Protein AF-A0DL72-F1 (afdb_monomer_lite)

pLDDT: mean 88.46, std 8.97, range [47.72, 96.12]

Sequence (143 aa):
MKQYIEVGYALSNRVKCQNCLQNIVKDDIRIGHVLTRPPGFGFDKKIWYHLLCLTSIKGDRNQDLDIVNIHSLKEGDQQKVRQKVDQIKKSSYQKKDQKEVKYLSKQEHFQNYVKIQKDLHFNQKLRQQAMFFQKMDQTDEQW

Radius of gyration: 31.86 Å; chains: 1; bounding box: 76×28×92 Å

Organism: Paramecium tetraurelia (NCBI:txid5888)

Secondary structure (DSSP, 8-state):
-EEEEEEEE-S-TTPBPTTT-PBPPTTSEEEEEEEEPPTTS-PPEEEEEETTT----B-TTSPBPPEESGGGS-HHHHHHHHHHHHHHHHHHHHHHHHHHHHHHHHHHHHHHHHHHHHHHHHHHHHHHHHHHHHHHHTTTT--

Structure (mmCIF, N/CA/C/O backbone):
data_AF-A0DL72-F1
#
_entry.id   AF-A0DL72-F1
#
loop_
_atom_site.group_PDB
_atom_site.id
_atom_site.type_symbol
_atom_site.label_atom_id
_atom_site.label_alt_id
_atom_site.label_comp_id
_atom_site.label_asym_id
_atom_site.label_entity_id
_atom_site.label_seq_id
_atom_site.pdbx_PDB_ins_code
_atom_site.Cartn_x
_atom_site.Cartn_y
_atom_site.Cartn_z
_atom_site.occupancy
_atom_site.B_iso_or_equiv
_atom_site.auth_seq_id
_atom_site.auth_comp_id
_atom_site.auth_asym_id
_atom_site.auth_atom_id
_atom_site.pdbx_PDB_model_num
ATOM 1 N N . MET A 1 1 ? 11.308 11.542 6.171 1.00 79.69 1 MET A N 1
ATOM 2 C CA . MET A 1 1 ? 11.304 10.410 5.220 1.00 79.69 1 MET A CA 1
ATOM 3 C C . MET A 1 1 ? 10.085 10.548 4.328 1.00 79.69 1 MET A C 1
ATOM 5 O O . MET A 1 1 ? 8.986 10.659 4.861 1.00 79.69 1 MET A O 1
ATOM 9 N N . LYS A 1 2 ? 10.276 10.633 3.010 1.00 87.12 2 LYS A N 1
ATOM 10 C CA . LYS A 1 2 ? 9.182 10.797 2.041 1.00 87.12 2 LYS A CA 1
ATOM 11 C C . LYS A 1 2 ? 8.889 9.444 1.401 1.00 87.12 2 LYS A C 1
ATOM 13 O O . LYS A 1 2 ? 9.825 8.730 1.059 1.00 87.12 2 LYS A O 1
ATOM 18 N N . GLN A 1 3 ? 7.614 9.095 1.267 1.00 92.50 3 GLN A N 1
ATOM 19 C CA . GLN A 1 3 ? 7.179 7.868 0.604 1.00 92.50 3 GLN A CA 1
ATOM 20 C C . GLN A 1 3 ? 6.323 8.216 -0.606 1.00 92.50 3 GLN A C 1
ATOM 22 O O . GLN A 1 3 ? 5.546 9.167 -0.540 1.00 92.50 3 GLN A O 1
ATOM 27 N N . TYR A 1 4 ? 6.478 7.470 -1.693 1.00 93.44 4 TYR A N 1
ATOM 28 C CA . TYR A 1 4 ? 5.648 7.587 -2.890 1.00 93.44 4 TYR A CA 1
ATOM 29 C C . TYR A 1 4 ? 5.646 6.271 -3.671 1.00 93.44 4 TYR A C 1
ATOM 31 O O . TYR A 1 4 ? 6.508 5.409 -3.476 1.00 93.44 4 TYR A O 1
ATOM 39 N N . ILE A 1 5 ? 4.662 6.121 -4.552 1.00 93.81 5 ILE A N 1
ATOM 40 C CA . ILE A 1 5 ? 4.553 4.997 -5.474 1.00 93.81 5 ILE A CA 1
ATOM 41 C C . ILE A 1 5 ? 5.109 5.425 -6.829 1.00 93.81 5 ILE A C 1
ATOM 43 O O . ILE A 1 5 ? 4.606 6.350 -7.451 1.00 93.81 5 ILE A O 1
ATOM 47 N N . GLU A 1 6 ? 6.146 4.750 -7.302 1.00 95.00 6 GLU A N 1
ATOM 48 C CA . GLU A 1 6 ? 6.732 4.953 -8.624 1.00 95.00 6 GLU A CA 1
ATOM 49 C C . GLU A 1 6 ? 6.179 3.902 -9.589 1.00 95.00 6 GLU A C 1
ATOM 51 O O . GLU A 1 6 ? 6.173 2.710 -9.280 1.00 95.00 6 GLU A O 1
ATOM 56 N N . VAL A 1 7 ? 5.714 4.319 -10.764 1.00 95.19 7 VAL A N 1
ATOM 57 C CA . VAL A 1 7 ? 5.197 3.404 -11.790 1.00 95.19 7 VAL A CA 1
ATOM 58 C C . VAL A 1 7 ? 6.028 3.535 -13.061 1.00 95.19 7 VAL A C 1
ATOM 60 O O . VAL A 1 7 ? 6.484 4.622 -13.409 1.00 95.19 7 VAL A O 1
ATOM 63 N N . GLY A 1 8 ? 6.239 2.425 -13.762 1.00 95.12 8 GLY A N 1
ATOM 64 C CA . GLY A 1 8 ? 6.864 2.441 -15.079 1.00 95.12 8 GLY A CA 1
ATOM 65 C C . GLY A 1 8 ? 7.074 1.044 -15.644 1.00 95.12 8 GLY A C 1
ATOM 66 O O . GLY A 1 8 ? 6.739 0.043 -15.006 1.00 95.12 8 GLY A O 1
ATOM 67 N N . TYR A 1 9 ? 7.670 0.982 -16.831 1.00 95.94 9 TYR A N 1
ATOM 68 C CA . TYR A 1 9 ? 8.112 -0.276 -17.422 1.00 95.94 9 TYR A CA 1
ATOM 69 C C . TYR A 1 9 ? 9.426 -0.755 -16.799 1.00 95.94 9 TYR A C 1
ATOM 71 O O . TYR A 1 9 ? 10.293 0.028 -16.388 1.00 95.94 9 TYR A O 1
ATOM 79 N N . ALA A 1 10 ? 9.584 -2.069 -16.705 1.00 94.50 10 ALA A N 1
ATOM 80 C CA . ALA A 1 10 ? 10.810 -2.677 -16.228 1.00 94.50 10 ALA A CA 1
ATOM 81 C C . ALA A 1 10 ? 11.943 -2.525 -17.254 1.00 94.50 10 ALA A C 1
ATOM 83 O O . ALA A 1 10 ? 11.927 -3.129 -18.317 1.00 94.50 10 ALA A O 1
ATOM 84 N N . LEU A 1 11 ? 12.987 -1.773 -16.898 1.00 92.50 11 LEU A N 1
ATOM 85 C CA . LEU A 1 11 ? 14.168 -1.597 -17.758 1.00 92.50 11 LEU A CA 1
ATOM 86 C C . LEU A 1 11 ? 14.990 -2.888 -17.938 1.00 92.50 11 LE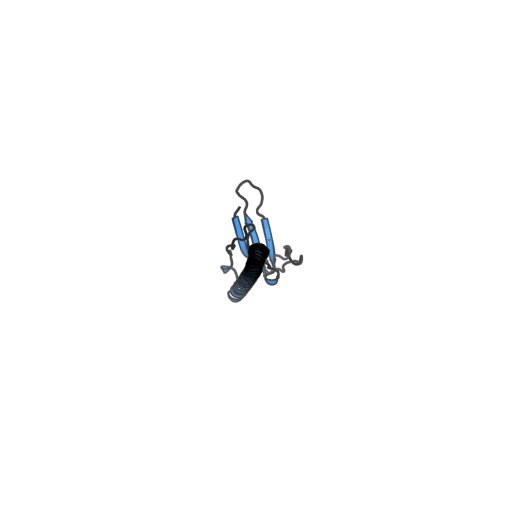U A C 1
ATOM 88 O O . LEU A 1 11 ? 15.733 -3.032 -18.905 1.00 92.50 11 LEU A O 1
ATOM 92 N N . SER A 1 12 ? 14.901 -3.816 -16.982 1.00 93.62 12 SER A N 1
ATOM 93 C CA . SER A 1 12 ? 15.608 -5.100 -17.005 1.00 93.62 12 SER A CA 1
ATOM 94 C C . SER A 1 12 ? 14.875 -6.148 -16.171 1.00 93.62 12 SER A C 1
ATOM 96 O O . SER A 1 12 ? 14.053 -5.805 -15.320 1.00 93.62 12 SER A O 1
ATOM 98 N N . ASN A 1 13 ? 15.246 -7.417 -16.357 1.00 93.94 13 ASN A N 1
ATOM 99 C CA . ASN A 1 13 ? 14.698 -8.565 -15.632 1.00 93.94 13 ASN A CA 1
ATOM 100 C C . ASN A 1 13 ? 15.442 -8.922 -14.329 1.00 93.94 13 ASN A C 1
ATOM 102 O O . ASN A 1 13 ? 15.291 -10.024 -13.799 1.00 93.94 13 ASN A O 1
ATOM 106 N N . ARG A 1 14 ? 16.284 -8.012 -13.825 1.00 92.06 14 ARG A N 1
ATOM 107 C CA . ARG A 1 14 ? 17.120 -8.237 -12.631 1.00 92.06 14 ARG A CA 1
ATOM 108 C C . ARG A 1 14 ? 16.386 -7.965 -11.320 1.00 92.06 14 ARG A C 1
ATOM 110 O O . ARG A 1 14 ? 16.869 -8.328 -10.254 1.00 92.06 14 ARG A O 1
ATOM 117 N N . VAL A 1 15 ? 15.242 -7.289 -11.391 1.00 93.31 15 VAL A N 1
ATOM 118 C CA . VAL A 1 15 ? 14.458 -6.908 -10.217 1.00 93.31 15 VAL A CA 1
ATOM 119 C C . VAL A 1 15 ? 13.482 -8.024 -9.870 1.00 93.31 15 VAL A C 1
ATOM 121 O O . VAL A 1 15 ? 12.710 -8.471 -10.716 1.00 93.31 15 VAL A O 1
ATOM 124 N N . LYS A 1 16 ? 13.494 -8.440 -8.605 1.00 95.00 16 LYS A N 1
ATOM 125 C CA . LYS A 1 16 ? 12.569 -9.427 -8.053 1.00 95.00 16 LYS A CA 1
ATOM 126 C C . LYS A 1 16 ? 11.372 -8.730 -7.411 1.00 95.00 16 LYS A C 1
ATOM 128 O O . LYS A 1 16 ? 11.543 -7.755 -6.681 1.00 95.00 16 LYS A O 1
ATOM 133 N N . CYS A 1 17 ? 10.168 -9.229 -7.674 1.00 96.06 17 CYS A N 1
ATOM 134 C CA . CYS A 1 17 ? 8.973 -8.776 -6.978 1.00 96.06 17 CYS A CA 1
ATOM 135 C C . CYS A 1 17 ? 9.008 -9.238 -5.521 1.00 96.06 17 CYS A C 1
ATOM 137 O O . CYS A 1 17 ? 9.194 -10.419 -5.244 1.00 96.06 17 CYS A O 1
ATOM 139 N N . GLN A 1 18 ? 8.757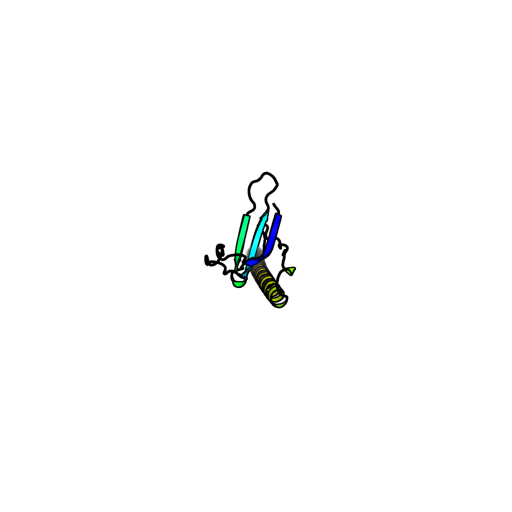 -8.322 -4.588 1.00 93.56 18 GLN A N 1
ATOM 140 C CA . GLN A 1 18 ? 8.809 -8.640 -3.161 1.00 93.56 18 GLN A CA 1
ATOM 141 C C . GLN A 1 18 ? 7.671 -9.562 -2.684 1.00 93.56 18 GLN A C 1
ATOM 143 O O . GLN A 1 18 ? 7.820 -10.229 -1.667 1.00 93.56 18 GLN A O 1
ATOM 148 N N . ASN A 1 19 ? 6.543 -9.614 -3.398 1.00 92.94 19 ASN A N 1
ATOM 149 C CA . ASN A 1 19 ? 5.377 -10.400 -2.983 1.00 92.94 19 ASN A CA 1
ATOM 150 C C . ASN A 1 19 ? 5.441 -11.858 -3.464 1.00 92.94 19 ASN A C 1
ATOM 152 O O . ASN A 1 19 ? 5.248 -12.772 -2.675 1.00 92.94 19 ASN A O 1
ATOM 156 N N . CYS A 1 20 ? 5.710 -12.085 -4.754 1.00 94.75 20 CYS A N 1
ATOM 157 C CA . CYS A 1 20 ? 5.763 -13.436 -5.328 1.00 94.75 20 CYS A CA 1
ATOM 158 C C . CYS A 1 20 ? 7.188 -13.992 -5.465 1.00 94.75 20 CYS A C 1
ATOM 160 O O . CYS A 1 20 ? 7.358 -15.140 -5.864 1.00 94.75 20 CYS A O 1
ATOM 162 N N . LEU A 1 21 ? 8.212 -13.181 -5.173 1.00 93.75 21 LEU A N 1
ATOM 163 C CA . LEU A 1 21 ? 9.633 -13.533 -5.275 1.00 93.75 21 LEU A CA 1
ATOM 164 C C . LEU A 1 21 ? 10.095 -13.957 -6.682 1.00 93.75 21 LEU A C 1
ATOM 166 O O . LEU A 1 21 ? 11.211 -14.457 -6.837 1.00 93.75 21 LEU A O 1
ATOM 170 N N . GLN A 1 22 ? 9.278 -13.697 -7.706 1.00 95.50 22 GLN A N 1
ATOM 171 C CA . GLN A 1 22 ? 9.607 -13.911 -9.114 1.00 95.50 22 GLN A CA 1
ATOM 172 C C . GLN A 1 22 ? 10.213 -12.655 -9.737 1.00 95.50 22 GLN A C 1
ATOM 174 O O . GLN A 1 22 ? 9.937 -11.528 -9.310 1.00 95.50 22 GLN A O 1
ATOM 179 N N . ASN A 1 23 ? 11.033 -12.841 -10.767 1.00 96.00 23 ASN A N 1
ATOM 180 C CA . ASN A 1 23 ? 11.621 -11.728 -11.501 1.00 96.00 23 ASN A CA 1
ATOM 181 C C . ASN A 1 23 ? 10.545 -10.980 -12.304 1.00 96.00 23 ASN A C 1
ATOM 183 O O . ASN A 1 23 ? 9.609 -11.569 -12.844 1.00 96.00 23 ASN A O 1
ATOM 187 N N . ILE A 1 24 ? 10.678 -9.659 -12.368 1.00 96.12 24 ILE A N 1
ATOM 188 C CA . ILE A 1 24 ? 9.828 -8.801 -13.194 1.00 96.12 24 ILE A CA 1
ATOM 189 C C . ILE A 1 24 ? 10.421 -8.787 -14.598 1.00 96.12 24 ILE A C 1
ATOM 191 O O . ILE A 1 24 ? 11.584 -8.434 -14.750 1.00 96.12 24 ILE A O 1
ATOM 195 N N . VAL A 1 25 ? 9.654 -9.190 -15.609 1.00 95.75 25 VAL A N 1
ATOM 196 C CA . VAL A 1 25 ? 10.133 -9.276 -16.997 1.00 95.75 25 VAL A CA 1
ATOM 197 C C . VAL A 1 25 ? 10.406 -7.874 -17.543 1.00 95.75 25 VAL A C 1
ATOM 199 O O . VAL A 1 25 ? 9.733 -6.920 -17.163 1.00 95.75 25 VAL A O 1
ATOM 202 N N . LYS A 1 26 ? 11.414 -7.735 -18.416 1.00 95.19 26 LYS A N 1
ATOM 203 C CA . LYS A 1 26 ? 11.698 -6.470 -19.107 1.00 95.19 26 LYS A CA 1
ATOM 204 C C . LYS A 1 26 ? 10.455 -6.013 -19.887 1.00 95.19 26 LYS A C 1
ATOM 206 O O . LYS A 1 26 ? 9.743 -6.844 -20.436 1.00 95.19 26 LYS A O 1
ATOM 211 N N . ASP A 1 27 ? 10.221 -4.707 -19.916 1.00 93.44 27 ASP A N 1
ATOM 212 C CA . ASP A 1 27 ? 9.097 -4.046 -20.587 1.00 93.44 27 ASP A CA 1
ATOM 213 C C . ASP A 1 27 ? 7.710 -4.357 -19.983 1.00 93.44 27 ASP A C 1
ATOM 215 O O . ASP A 1 27 ? 6.702 -3.846 -20.463 1.00 93.44 27 ASP A O 1
ATOM 219 N N . ASP A 1 28 ? 7.646 -5.110 -18.878 1.00 94.50 28 ASP A N 1
ATOM 220 C CA . ASP A 1 28 ? 6.419 -5.318 -18.105 1.00 94.50 28 ASP A CA 1
ATOM 221 C C . ASP A 1 28 ? 6.166 -4.165 -17.113 1.00 94.50 28 ASP A C 1
ATOM 223 O O . ASP A 1 28 ? 7.092 -3.463 -16.683 1.00 94.50 28 ASP A O 1
ATOM 227 N N . ILE A 1 29 ? 4.903 -3.962 -16.728 1.00 94.81 29 ILE A N 1
ATOM 228 C CA . ILE A 1 29 ? 4.499 -2.904 -15.795 1.00 94.81 29 ILE A CA 1
ATOM 229 C C . ILE A 1 29 ? 4.905 -3.297 -14.377 1.00 94.81 29 ILE A C 1
ATOM 231 O O . ILE A 1 29 ? 4.449 -4.298 -13.816 1.00 94.81 29 ILE A O 1
ATOM 235 N N . ARG A 1 30 ? 5.695 -2.431 -13.743 1.00 94.19 30 ARG A N 1
ATOM 236 C CA . ARG A 1 30 ? 6.069 -2.562 -12.335 1.00 94.19 30 ARG A CA 1
ATOM 237 C C . ARG A 1 30 ? 5.636 -1.359 -11.522 1.00 94.19 30 ARG A C 1
ATOM 239 O O . ARG A 1 30 ? 5.587 -0.229 -12.008 1.00 94.19 30 ARG A O 1
ATOM 246 N N . ILE A 1 31 ? 5.371 -1.626 -10.252 1.00 94.75 31 ILE A N 1
ATOM 247 C CA . ILE A 1 31 ? 5.007 -0.622 -9.260 1.00 94.75 31 ILE A CA 1
ATOM 248 C C . ILE A 1 31 ? 6.025 -0.697 -8.128 1.00 94.75 31 ILE A C 1
ATOM 250 O O . ILE A 1 31 ? 6.292 -1.770 -7.591 1.00 94.75 31 ILE A O 1
ATOM 254 N N . GLY A 1 32 ? 6.632 0.436 -7.803 1.00 94.19 32 GLY A N 1
ATOM 255 C CA . GLY A 1 32 ? 7.679 0.568 -6.807 1.00 94.19 32 GLY A CA 1
ATOM 256 C C . GLY A 1 32 ? 7.203 1.370 -5.606 1.00 94.19 32 GLY A C 1
ATOM 257 O O . GLY A 1 32 ? 6.762 2.501 -5.759 1.00 94.19 32 GLY A O 1
ATOM 258 N N . HIS A 1 33 ? 7.332 0.823 -4.403 1.00 93.69 33 HIS A N 1
ATOM 259 C CA . HIS A 1 33 ? 7.220 1.605 -3.179 1.00 93.69 33 HIS A CA 1
ATOM 260 C C . HIS A 1 33 ? 8.583 2.223 -2.867 1.00 93.69 33 HIS A C 1
ATOM 262 O O . HIS A 1 33 ? 9.545 1.504 -2.570 1.00 93.69 33 HIS A O 1
ATOM 268 N N . VAL A 1 34 ? 8.666 3.548 -2.940 1.00 93.25 34 VAL A N 1
ATOM 269 C CA . VAL A 1 34 ? 9.903 4.296 -2.725 1.00 93.25 34 VAL A CA 1
ATOM 270 C C . VAL A 1 34 ? 9.851 5.001 -1.383 1.00 93.25 34 VAL A C 1
ATOM 272 O O . VAL A 1 34 ? 8.904 5.718 -1.079 1.00 93.25 34 VAL A O 1
ATOM 275 N N . LEU A 1 35 ? 10.888 4.791 -0.579 1.00 92.00 35 LEU A N 1
ATOM 276 C CA . LEU A 1 35 ? 11.143 5.481 0.674 1.00 92.00 35 LEU A CA 1
ATOM 277 C C . LEU A 1 35 ? 12.439 6.274 0.525 1.00 92.00 35 LEU A C 1
ATOM 279 O O . LEU A 1 35 ? 13.534 5.706 0.551 1.00 92.00 35 LEU A O 1
ATOM 283 N N . THR A 1 36 ? 12.290 7.588 0.407 1.00 92.19 36 THR A N 1
ATOM 284 C CA . THR A 1 36 ? 13.403 8.531 0.382 1.00 92.19 36 THR A CA 1
ATOM 285 C C . THR A 1 36 ? 13.791 8.935 1.795 1.00 92.19 36 THR A C 1
ATOM 287 O O . THR A 1 36 ? 12.951 9.371 2.606 1.00 92.19 36 THR A O 1
ATOM 290 N N . ARG A 1 37 ? 15.081 8.787 2.096 1.00 88.12 37 ARG A N 1
ATOM 291 C CA . ARG A 1 37 ? 15.652 9.187 3.382 1.00 88.12 37 ARG A CA 1
ATOM 292 C C . ARG A 1 37 ? 16.153 10.633 3.335 1.00 88.12 37 ARG A C 1
ATOM 294 O O . ARG A 1 37 ? 16.384 11.170 2.257 1.00 88.12 37 ARG A O 1
ATOM 301 N N . PRO A 1 38 ? 16.240 11.311 4.494 1.00 86.94 38 PRO A N 1
ATOM 302 C CA . PRO A 1 38 ? 16.825 12.643 4.552 1.00 86.94 38 PRO A CA 1
ATOM 303 C C . PRO A 1 38 ? 18.264 12.650 4.011 1.00 86.94 38 PRO A C 1
ATOM 305 O O . PRO A 1 38 ? 18.959 11.635 4.147 1.00 86.94 38 PRO A O 1
ATOM 308 N N . PRO A 1 39 ? 18.736 13.782 3.459 1.00 84.94 39 PRO A N 1
ATOM 309 C CA . PRO A 1 39 ? 20.138 13.941 3.089 1.00 84.94 39 PRO A CA 1
ATOM 310 C C . PRO A 1 39 ? 21.055 13.565 4.262 1.00 84.94 39 PRO A C 1
ATOM 312 O O . PRO A 1 39 ? 20.810 13.968 5.398 1.00 84.94 39 PRO A O 1
ATOM 315 N N . GLY A 1 40 ? 22.074 12.747 3.997 1.00 84.56 40 GLY A N 1
ATOM 316 C CA . GLY A 1 40 ? 23.017 12.263 5.013 1.00 84.56 40 GLY A CA 1
ATOM 317 C C . GLY A 1 40 ? 22.594 10.995 5.769 1.00 84.56 40 GLY A C 1
ATOM 318 O O . GLY A 1 40 ? 23.421 10.411 6.459 1.00 84.56 40 GLY A O 1
ATOM 319 N N . PHE A 1 41 ? 21.359 10.501 5.604 1.00 81.56 41 PHE A N 1
ATOM 320 C CA . PHE A 1 41 ? 20.852 9.313 6.317 1.00 81.56 41 PHE A CA 1
ATOM 321 C C . PHE A 1 41 ? 20.889 8.006 5.497 1.00 81.56 41 PHE A C 1
ATOM 323 O O . PHE A 1 41 ? 20.065 7.112 5.694 1.00 81.56 41 PHE A O 1
ATOM 330 N N . GLY A 1 42 ? 21.877 7.853 4.611 1.00 85.19 42 GLY A N 1
ATOM 331 C CA . GLY A 1 42 ? 22.103 6.644 3.807 1.00 85.19 42 GLY A CA 1
ATOM 332 C C . GLY A 1 42 ? 21.222 6.543 2.555 1.00 85.19 42 GLY A C 1
ATOM 333 O O . GLY A 1 42 ? 20.597 7.510 2.137 1.00 85.19 42 GLY A O 1
ATOM 334 N N . PHE A 1 43 ? 21.181 5.356 1.939 1.00 86.19 43 PHE A N 1
ATOM 335 C CA . PHE A 1 43 ? 20.502 5.147 0.652 1.00 86.19 43 PHE A CA 1
ATOM 336 C C . PHE A 1 43 ? 18.975 5.088 0.753 1.00 86.19 43 PHE A C 1
ATOM 338 O O . PHE A 1 43 ? 18.429 4.633 1.766 1.00 86.19 43 PHE A O 1
ATOM 345 N N . ASP A 1 44 ? 18.316 5.487 -0.334 1.00 89.44 44 ASP A N 1
ATOM 346 C CA . ASP A 1 44 ? 16.880 5.328 -0.550 1.00 89.44 44 ASP A CA 1
ATOM 347 C C . ASP A 1 44 ? 16.505 3.855 -0.719 1.00 89.44 44 ASP A C 1
ATOM 349 O O . ASP A 1 44 ? 17.214 3.070 -1.352 1.00 89.44 44 ASP A O 1
ATOM 353 N N . LYS A 1 45 ? 15.347 3.477 -0.173 1.00 90.56 45 LYS A N 1
ATOM 354 C CA . LYS A 1 45 ? 14.828 2.114 -0.285 1.00 90.56 45 LYS A CA 1
ATOM 355 C C . LYS A 1 45 ? 13.746 2.075 -1.355 1.00 90.56 45 LYS A C 1
ATOM 357 O O . LYS A 1 45 ? 12.725 2.746 -1.228 1.00 90.56 45 LYS A O 1
ATOM 362 N N . LYS A 1 46 ? 13.946 1.247 -2.381 1.00 92.12 46 LYS A N 1
ATOM 363 C CA . LYS A 1 46 ? 12.952 0.976 -3.428 1.00 92.12 46 LYS A CA 1
ATOM 364 C C . LYS A 1 46 ? 12.567 -0.496 -3.408 1.00 92.12 46 LYS A C 1
ATOM 366 O O . LYS A 1 46 ? 13.436 -1.357 -3.518 1.00 92.12 46 LYS A O 1
ATOM 371 N N . ILE A 1 47 ? 11.276 -0.781 -3.269 1.00 93.00 47 ILE A N 1
ATOM 372 C CA . ILE A 1 47 ? 10.737 -2.144 -3.317 1.00 93.00 47 ILE A CA 1
ATOM 373 C C . ILE A 1 47 ? 9.814 -2.252 -4.520 1.00 93.00 47 ILE A C 1
ATOM 375 O O . ILE A 1 47 ? 8.861 -1.488 -4.616 1.00 93.00 47 ILE A O 1
ATOM 379 N N . TRP A 1 48 ? 10.074 -3.201 -5.413 1.00 95.00 48 TRP A N 1
ATOM 380 C CA . TRP A 1 48 ? 9.310 -3.370 -6.646 1.00 95.00 48 TRP A CA 1
ATOM 381 C C . TRP A 1 48 ? 8.325 -4.535 -6.570 1.00 95.00 48 TRP A C 1
ATOM 383 O O . TRP A 1 48 ? 8.576 -5.561 -5.931 1.00 95.00 48 TRP A O 1
ATOM 393 N N . TYR A 1 49 ? 7.217 -4.382 -7.286 1.00 95.56 49 TYR A N 1
ATOM 394 C CA . TYR A 1 49 ? 6.130 -5.343 -7.378 1.00 95.56 49 TYR A CA 1
ATOM 395 C C . TYR A 1 49 ? 5.628 -5.448 -8.819 1.00 95.56 49 TYR A C 1
ATOM 397 O O . TYR A 1 49 ? 5.635 -4.457 -9.553 1.00 95.56 49 TYR A O 1
ATOM 405 N N . HIS A 1 50 ? 5.140 -6.628 -9.213 1.00 95.50 50 HIS A N 1
ATOM 406 C CA . HIS A 1 50 ? 4.274 -6.730 -10.391 1.00 95.50 50 HIS A CA 1
ATOM 407 C C . HIS A 1 50 ? 2.955 -5.999 -10.130 1.00 95.50 50 HIS A C 1
ATOM 409 O O . HIS A 1 50 ? 2.480 -5.961 -8.991 1.00 95.50 50 HIS A O 1
ATOM 415 N N . LEU A 1 51 ? 2.312 -5.511 -11.192 1.00 93.06 51 LEU A N 1
ATOM 416 C CA . LEU A 1 51 ? 1.005 -4.851 -11.117 1.00 93.06 51 LEU A CA 1
ATOM 417 C C . LEU A 1 51 ? -0.042 -5.682 -10.348 1.00 93.06 51 LEU A C 1
ATOM 419 O O . LEU A 1 51 ? -0.754 -5.167 -9.487 1.00 93.06 51 LEU A O 1
ATOM 423 N N . LEU A 1 52 ? -0.116 -6.987 -10.621 1.00 92.00 52 LEU A N 1
ATOM 424 C CA . LEU A 1 52 ? -1.089 -7.884 -9.988 1.00 92.00 52 LEU A CA 1
ATOM 425 C C . LEU A 1 52 ? -0.734 -8.241 -8.542 1.00 92.00 52 LEU A C 1
ATOM 427 O O . LEU A 1 52 ? -1.637 -8.460 -7.732 1.00 92.00 52 LEU A O 1
ATOM 431 N N . CYS A 1 53 ? 0.562 -8.254 -8.229 1.00 93.25 53 CYS A N 1
ATOM 432 C CA . CYS A 1 53 ? 1.109 -8.606 -6.922 1.00 93.25 53 CYS A CA 1
ATOM 433 C C . CYS A 1 53 ? 1.005 -7.479 -5.889 1.00 93.25 53 CYS A C 1
ATOM 435 O O . CYS A 1 53 ? 1.350 -7.679 -4.726 1.00 93.25 53 CYS A O 1
ATOM 437 N N . LEU A 1 54 ? 0.562 -6.295 -6.301 1.00 89.88 54 LEU A N 1
ATOM 438 C CA . LEU A 1 54 ? 0.345 -5.178 -5.402 1.00 89.88 54 LEU A CA 1
ATOM 439 C C . LEU A 1 54 ? -0.855 -5.460 -4.483 1.00 89.88 54 LEU A C 1
ATOM 441 O O . LEU A 1 54 ? -1.984 -5.631 -4.948 1.00 89.88 54 LEU A O 1
ATOM 445 N N 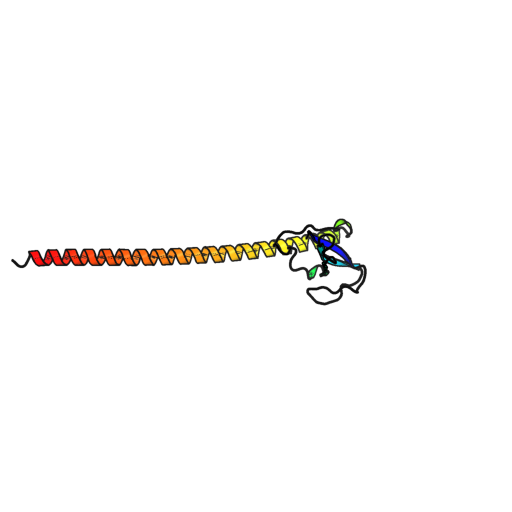. THR A 1 55 ? -0.599 -5.491 -3.176 1.00 85.00 55 THR A N 1
ATOM 446 C CA . THR A 1 55 ? -1.597 -5.782 -2.130 1.00 85.00 55 THR A CA 1
ATOM 447 C C . THR A 1 55 ? -1.957 -4.561 -1.286 1.00 85.00 55 THR A C 1
ATOM 449 O O . THR A 1 55 ? -3.061 -4.489 -0.750 1.00 85.00 55 THR A O 1
ATOM 452 N N . SER A 1 56 ? -1.047 -3.592 -1.175 1.00 83.50 56 SER A N 1
ATOM 453 C CA . SER A 1 56 ? -1.231 -2.344 -0.436 1.00 83.50 56 SER A CA 1
ATOM 454 C C . SER A 1 56 ? -0.492 -1.208 -1.134 1.00 83.50 56 SER A C 1
ATOM 456 O O . SER A 1 56 ? 0.580 -1.411 -1.698 1.00 83.50 56 SER A O 1
ATOM 458 N N . ILE A 1 57 ? -1.067 -0.011 -1.065 1.00 83.31 57 ILE A N 1
ATOM 459 C CA . ILE A 1 57 ? -0.493 1.243 -1.581 1.00 83.31 57 ILE A CA 1
ATOM 460 C C . ILE A 1 57 ? -0.219 2.257 -0.470 1.00 83.31 57 ILE A C 1
ATOM 462 O O . ILE A 1 57 ? 0.053 3.423 -0.741 1.00 83.31 57 ILE A O 1
ATOM 466 N N . LYS A 1 58 ? -0.375 1.836 0.785 1.00 83.25 58 LYS A N 1
ATOM 467 C CA . LYS A 1 58 ? -0.269 2.729 1.929 1.00 83.25 58 LYS A CA 1
ATOM 468 C C . LYS A 1 58 ? 1.152 2.775 2.445 1.00 83.25 58 LYS A C 1
ATOM 470 O O . LYS A 1 58 ? 1.825 1.747 2.490 1.00 83.25 58 LYS A O 1
ATOM 475 N N . GLY A 1 59 ? 1.554 3.967 2.867 1.00 80.75 59 GLY A N 1
ATOM 476 C CA . GLY A 1 59 ? 2.817 4.167 3.558 1.00 80.75 59 GLY A CA 1
ATOM 477 C C . GLY A 1 59 ? 2.805 3.595 4.973 1.00 80.75 59 GLY A C 1
ATOM 478 O O . GLY A 1 59 ? 1.785 3.112 5.471 1.00 80.75 59 GLY A O 1
ATOM 479 N N . ASP A 1 60 ? 3.939 3.724 5.657 1.00 81.31 60 ASP A N 1
ATOM 480 C CA . ASP A 1 60 ? 4.155 3.139 6.991 1.00 81.31 60 ASP A CA 1
ATOM 481 C C . ASP A 1 60 ? 3.171 3.685 8.039 1.00 81.31 60 ASP A C 1
ATOM 483 O O . ASP A 1 60 ? 2.832 3.003 9.002 1.00 81.31 60 ASP A O 1
ATOM 487 N N . ARG A 1 61 ? 2.675 4.913 7.844 1.00 80.12 61 ARG A N 1
ATOM 488 C CA . ARG A 1 61 ? 1.693 5.572 8.720 1.00 80.12 61 ARG A CA 1
ATOM 489 C C . ARG A 1 61 ? 0.269 5.446 8.183 1.00 80.12 61 ARG A C 1
ATOM 491 O O . ARG A 1 61 ? -0.600 6.237 8.536 1.00 80.12 61 ARG A O 1
ATOM 498 N N . ASN A 1 62 ? 0.022 4.443 7.336 1.00 80.25 62 A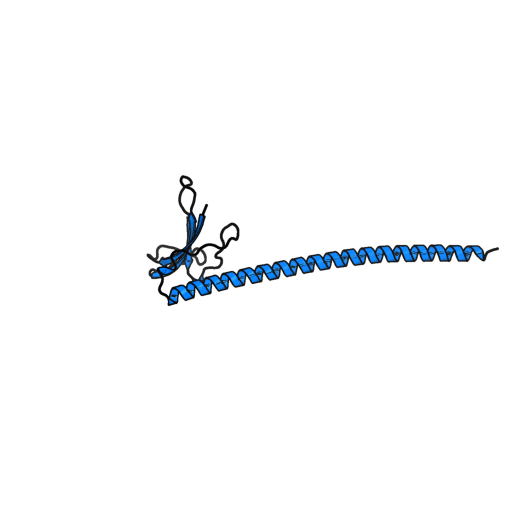SN A N 1
ATOM 499 C CA . ASN A 1 62 ? -1.279 4.147 6.742 1.00 80.25 62 ASN A CA 1
ATOM 500 C C . ASN A 1 62 ? -1.844 5.307 5.894 1.00 80.25 62 ASN A C 1
ATOM 502 O O . ASN A 1 62 ? -3.056 5.361 5.669 1.00 80.25 62 ASN A O 1
ATOM 506 N N . GLN A 1 63 ? -0.977 6.224 5.452 1.00 83.50 63 GLN A N 1
ATOM 507 C CA . GLN A 1 63 ? -1.322 7.346 4.590 1.00 83.50 63 GLN A CA 1
ATOM 508 C C . GLN A 1 63 ? -1.389 6.910 3.126 1.00 83.50 63 GLN A C 1
ATOM 510 O O . GLN A 1 63 ? -0.655 6.007 2.707 1.00 83.50 63 GLN A O 1
ATOM 515 N N . ASP A 1 64 ? -2.249 7.572 2.357 1.00 84.44 64 ASP A N 1
ATOM 516 C CA . ASP A 1 64 ? -2.275 7.409 0.908 1.00 84.44 64 ASP A CA 1
ATOM 517 C C . ASP A 1 64 ? -0.992 7.996 0.311 1.00 84.44 64 ASP A C 1
ATOM 519 O O . ASP A 1 64 ? -0.514 9.050 0.734 1.00 84.44 64 ASP A O 1
ATOM 523 N N . LEU A 1 65 ? -0.406 7.267 -0.635 1.00 88.19 65 LEU A N 1
ATOM 524 C CA . LEU A 1 65 ? 0.830 7.656 -1.296 1.00 88.19 65 LEU A CA 1
ATOM 525 C C . LEU A 1 65 ? 0.546 8.197 -2.689 1.00 88.19 65 LEU A C 1
ATOM 527 O O . LEU A 1 65 ? -0.271 7.644 -3.431 1.00 88.19 65 LEU A O 1
ATOM 531 N N . ASP A 1 66 ? 1.287 9.238 -3.052 1.00 90.50 66 ASP A N 1
ATOM 532 C CA . ASP A 1 66 ? 1.233 9.813 -4.389 1.00 90.50 66 ASP A CA 1
ATOM 533 C C . ASP A 1 66 ? 1.807 8.839 -5.415 1.00 90.50 66 ASP A C 1
ATOM 535 O O . ASP A 1 66 ? 2.832 8.189 -5.180 1.00 90.50 66 ASP A O 1
ATOM 539 N N . ILE A 1 67 ? 1.152 8.765 -6.572 1.00 91.94 67 ILE A N 1
ATOM 540 C CA . ILE A 1 67 ? 1.603 7.959 -7.703 1.00 91.94 67 ILE A CA 1
ATOM 541 C C . ILE A 1 67 ? 2.381 8.861 -8.654 1.00 91.94 67 ILE A C 1
ATOM 543 O O . ILE A 1 67 ? 1.841 9.794 -9.244 1.00 91.94 67 ILE A O 1
ATOM 547 N N . VAL A 1 68 ? 3.656 8.548 -8.825 1.00 93.69 68 VAL A N 1
ATOM 548 C CA . VAL A 1 68 ? 4.605 9.276 -9.660 1.00 93.69 68 VAL A CA 1
ATOM 54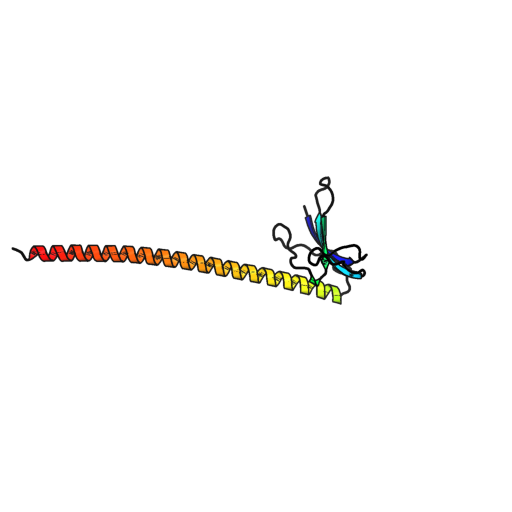9 C C . VAL A 1 68 ? 4.865 8.485 -10.940 1.00 93.69 68 VAL A C 1
ATOM 551 O O . VAL A 1 68 ? 4.852 7.253 -10.950 1.00 93.69 68 VAL A O 1
ATOM 554 N N . ASN A 1 69 ? 5.128 9.216 -12.025 1.00 93.44 69 ASN A N 1
ATOM 555 C CA . ASN A 1 69 ? 5.546 8.681 -13.323 1.00 93.44 69 ASN A CA 1
ATOM 556 C C . ASN A 1 69 ? 4.486 7.855 -14.083 1.00 93.44 69 ASN A C 1
ATOM 558 O O . ASN A 1 69 ? 4.798 7.170 -15.054 1.00 93.44 69 ASN A O 1
ATOM 562 N N . ILE A 1 70 ? 3.205 7.970 -13.714 1.00 92.06 70 ILE A N 1
ATOM 563 C CA . ILE A 1 70 ? 2.116 7.280 -14.427 1.00 92.06 70 ILE A CA 1
ATOM 564 C C . ILE A 1 70 ? 1.977 7.741 -15.888 1.00 92.06 70 ILE A C 1
ATOM 566 O O . ILE A 1 70 ? 1.619 6.948 -16.749 1.00 92.06 70 ILE A O 1
ATOM 570 N N . HIS A 1 71 ? 2.310 9.000 -16.180 1.00 91.06 71 HIS A N 1
ATOM 571 C CA . HIS A 1 71 ? 2.237 9.584 -17.523 1.00 91.06 71 HIS A CA 1
ATOM 572 C C . HIS A 1 71 ? 3.220 8.949 -18.521 1.00 91.06 71 HIS A C 1
ATOM 574 O O . HIS A 1 71 ? 3.021 9.081 -19.722 1.00 91.06 71 HIS A O 1
ATOM 580 N N . SER A 1 72 ? 4.254 8.245 -18.044 1.00 90.88 72 SER A N 1
ATOM 581 C CA . SER A 1 72 ? 5.212 7.533 -18.904 1.00 90.88 72 SER A CA 1
ATOM 582 C C . SER A 1 72 ? 4.651 6.240 -19.513 1.00 90.88 72 SER A C 1
ATOM 584 O O . SER A 1 72 ? 5.242 5.677 -20.435 1.00 90.88 72 SER A O 1
ATOM 586 N N . LEU A 1 73 ? 3.516 5.748 -19.005 1.00 92.94 73 LEU A N 1
ATOM 587 C CA . LEU A 1 73 ? 2.855 4.546 -19.505 1.00 92.94 73 LEU A CA 1
ATOM 588 C C . LEU A 1 73 ? 1.905 4.857 -20.665 1.00 92.94 73 LEU A C 1
ATOM 590 O O . LEU A 1 73 ? 1.370 5.961 -20.783 1.00 92.94 73 LEU A O 1
ATOM 594 N N . LYS A 1 74 ? 1.608 3.828 -21.466 1.00 94.19 74 LYS A N 1
ATOM 595 C CA . LYS A 1 74 ? 0.550 3.878 -22.485 1.00 94.19 74 LYS A CA 1
ATOM 596 C C . LYS A 1 74 ? -0.808 4.071 -21.815 1.00 94.19 74 LYS A C 1
ATOM 598 O O . LYS A 1 74 ? -1.042 3.522 -20.742 1.00 94.19 74 LYS A O 1
ATOM 603 N N . GLU A 1 75 ? -1.724 4.787 -22.459 1.00 92.88 75 GLU A N 1
ATOM 604 C CA . GLU A 1 75 ? -3.025 5.151 -21.878 1.00 92.88 75 GLU A CA 1
ATOM 605 C C . GLU A 1 75 ? -3.826 3.944 -21.353 1.00 92.88 75 GLU A C 1
ATOM 607 O O . GLU A 1 75 ? -4.312 3.964 -20.219 1.00 92.88 75 GLU A O 1
ATOM 612 N N . GLY A 1 76 ? -3.872 2.846 -22.118 1.00 93.12 76 GLY A N 1
ATOM 613 C CA . GLY A 1 76 ? -4.529 1.609 -21.681 1.00 93.12 76 GLY A CA 1
ATOM 614 C C . GLY A 1 76 ? -3.902 1.005 -20.420 1.00 93.12 76 GLY A C 1
ATOM 615 O O . GLY A 1 76 ? -4.603 0.510 -19.538 1.00 93.12 76 GLY A O 1
ATOM 616 N N . ASP A 1 77 ? -2.582 1.099 -20.278 1.00 94.25 77 ASP A N 1
ATOM 617 C CA . ASP A 1 77 ? -1.862 0.592 -19.110 1.00 94.25 77 ASP A CA 1
ATOM 618 C C . ASP A 1 77 ? -1.983 1.530 -17.907 1.00 94.25 77 ASP A C 1
ATOM 620 O O . ASP A 1 77 ? -2.117 1.068 -16.771 1.00 94.25 77 ASP A O 1
ATOM 624 N N . GLN A 1 78 ? -2.057 2.842 -18.139 1.00 94.00 78 GLN A N 1
ATOM 625 C CA . GLN A 1 78 ? -2.393 3.801 -17.090 1.00 94.00 78 GLN A CA 1
ATOM 626 C C . GLN A 1 78 ? -3.761 3.495 -16.469 1.00 94.00 78 GLN A C 1
ATOM 628 O O . GLN A 1 78 ? -3.919 3.568 -15.248 1.00 94.00 78 GLN A O 1
ATOM 633 N N . GLN A 1 79 ? -4.751 3.136 -17.293 1.00 94.44 79 GLN A N 1
ATOM 634 C CA . GLN A 1 79 ? -6.078 2.770 -16.805 1.00 94.44 79 GLN A CA 1
ATOM 635 C C . GLN A 1 79 ? -6.030 1.499 -15.949 1.00 94.44 79 GLN A C 1
ATOM 637 O O . GLN A 1 79 ? -6.617 1.484 -14.867 1.00 94.44 79 GLN A O 1
ATOM 642 N N . LYS A 1 80 ? -5.276 0.472 -16.366 1.00 93.69 80 LYS A N 1
ATOM 643 C CA . LYS A 1 80 ? -5.081 -0.755 -15.570 1.00 93.69 80 LYS A CA 1
ATOM 644 C C . LYS A 1 80 ? -4.467 -0.458 -14.201 1.00 93.69 80 LYS A C 1
ATOM 646 O O . LYS A 1 80 ? -4.927 -0.991 -13.191 1.00 93.69 80 LYS A O 1
ATOM 651 N N . VAL A 1 81 ? -3.458 0.415 -14.149 1.00 93.31 81 VAL A N 1
ATOM 652 C CA . VAL A 1 81 ? -2.826 0.836 -12.888 1.00 93.31 81 VAL A CA 1
ATOM 653 C C . VAL A 1 81 ? -3.835 1.548 -11.989 1.00 93.31 81 VAL A C 1
ATOM 655 O O . VAL A 1 81 ? -3.979 1.166 -10.828 1.00 93.31 81 VAL A O 1
ATOM 658 N N . ARG A 1 82 ? -4.580 2.528 -12.520 1.00 92.69 82 ARG A N 1
ATOM 659 C CA . ARG A 1 82 ? -5.615 3.254 -11.763 1.00 92.69 82 ARG A CA 1
ATOM 660 C C . ARG A 1 82 ? -6.682 2.310 -11.206 1.00 92.69 82 ARG A C 1
ATOM 662 O O . ARG A 1 82 ? -6.937 2.320 -10.006 1.00 92.69 82 ARG A O 1
ATOM 669 N N . GLN A 1 83 ? -7.212 1.414 -12.038 1.00 93.75 83 GLN A N 1
ATOM 670 C CA . GLN A 1 83 ? -8.201 0.420 -11.613 1.00 93.75 83 GLN A CA 1
ATOM 671 C C . GLN A 1 83 ? -7.679 -0.475 -10.484 1.00 93.75 83 GLN A C 1
ATOM 673 O O . GLN A 1 83 ? -8.383 -0.702 -9.500 1.00 93.75 83 GLN A O 1
ATOM 678 N N . LYS A 1 84 ? -6.440 -0.969 -10.592 1.00 92.12 84 LYS A N 1
ATOM 679 C CA . LYS A 1 84 ? -5.835 -1.814 -9.556 1.00 92.12 84 LYS A CA 1
ATOM 680 C C . LYS A 1 84 ? -5.669 -1.059 -8.235 1.00 92.12 84 LYS A C 1
ATOM 682 O O . LYS A 1 84 ? -5.980 -1.603 -7.177 1.00 92.12 84 LYS A O 1
ATOM 687 N N . VAL A 1 85 ? -5.217 0.193 -8.291 1.00 90.56 85 VAL A N 1
ATOM 688 C CA . VAL A 1 85 ? -5.082 1.074 -7.120 1.00 90.56 85 VAL A CA 1
ATOM 689 C C . VAL A 1 85 ? -6.442 1.298 -6.455 1.00 90.56 85 VAL A C 1
ATOM 691 O O . VAL A 1 85 ? -6.565 1.129 -5.241 1.00 90.56 85 VAL A O 1
ATOM 694 N N . ASP A 1 86 ? -7.478 1.597 -7.236 1.00 90.69 86 ASP A N 1
ATOM 695 C CA . ASP A 1 86 ? -8.828 1.836 -6.720 1.00 90.69 86 ASP A CA 1
ATOM 696 C C . ASP A 1 86 ? -9.436 0.583 -6.081 1.00 90.69 86 ASP A C 1
ATOM 698 O O . ASP A 1 86 ? -10.071 0.663 -5.028 1.00 90.69 86 ASP A O 1
ATOM 702 N N . GLN A 1 87 ? -9.204 -0.597 -6.663 1.00 91.19 87 GLN A N 1
ATOM 703 C CA . GLN A 1 87 ? -9.609 -1.875 -6.068 1.00 91.19 87 GLN A CA 1
ATOM 704 C C . GLN A 1 87 ? -8.955 -2.093 -4.697 1.00 91.19 87 GLN A C 1
ATOM 706 O O . GLN A 1 87 ? -9.631 -2.468 -3.735 1.00 91.19 87 GLN A O 1
ATOM 711 N N . ILE A 1 88 ? -7.654 -1.812 -4.574 1.00 89.31 88 ILE A N 1
ATOM 712 C CA . ILE A 1 88 ? -6.928 -1.933 -3.301 1.00 89.31 88 ILE A CA 1
ATOM 713 C C . ILE A 1 88 ? -7.488 -0.950 -2.269 1.00 89.31 88 ILE A C 1
ATOM 715 O O . ILE A 1 88 ? -7.716 -1.335 -1.115 1.00 89.31 88 ILE A O 1
ATOM 719 N N . LYS A 1 89 ? -7.776 0.293 -2.674 1.00 87.31 89 LYS A N 1
ATOM 720 C CA . LYS A 1 89 ? -8.417 1.292 -1.808 1.00 87.31 89 LYS A CA 1
ATOM 721 C C . LYS A 1 89 ? -9.775 0.804 -1.306 1.00 87.31 89 LYS A C 1
ATOM 723 O O . LYS A 1 89 ? -9.966 0.726 -0.094 1.00 87.31 89 LYS A O 1
ATOM 728 N N . LYS A 1 90 ? -10.670 0.372 -2.202 1.00 87.44 90 LYS A N 1
ATOM 729 C CA . LYS A 1 90 ? -11.994 -0.184 -1.851 1.00 87.44 90 LYS A CA 1
ATOM 730 C C . LYS A 1 90 ? -11.888 -1.348 -0.866 1.00 87.44 90 LYS A C 1
ATOM 732 O O . LYS A 1 90 ? -12.561 -1.341 0.161 1.00 87.44 90 LYS A O 1
ATOM 737 N N . SER A 1 91 ? -10.980 -2.294 -1.116 1.00 85.38 91 SER A N 1
ATOM 738 C CA . SER A 1 91 ? -10.763 -3.429 -0.207 1.00 85.38 91 SER A CA 1
ATOM 739 C C . SER A 1 91 ? -10.263 -3.001 1.181 1.00 85.38 91 SER A C 1
ATOM 741 O O . SER A 1 91 ? -10.554 -3.650 2.185 1.00 85.38 91 SER A O 1
ATOM 743 N N . SER A 1 92 ? -9.527 -1.888 1.261 1.00 81.88 92 SER A N 1
ATOM 744 C CA . SER A 1 92 ? -9.041 -1.334 2.524 1.00 81.88 92 SER A CA 1
ATOM 745 C C . SER A 1 92 ? -10.149 -0.646 3.323 1.00 81.88 92 SER A C 1
ATOM 747 O O . SER A 1 92 ? -10.134 -0.750 4.548 1.00 81.88 92 SER A O 1
ATOM 749 N N . TYR A 1 93 ? -11.088 0.040 2.659 1.00 76.00 93 TYR A N 1
ATOM 750 C CA . TYR A 1 93 ? -12.256 0.644 3.313 1.00 76.00 93 TYR A CA 1
ATOM 751 C C . TYR A 1 93 ? -13.190 -0.429 3.874 1.00 76.00 93 TYR A C 1
ATOM 753 O O . TYR A 1 93 ? -13.438 -0.430 5.071 1.00 76.00 93 TYR A O 1
ATOM 761 N N . GLN A 1 94 ? -13.539 -1.444 3.078 1.00 75.81 94 GLN A N 1
ATOM 762 C CA . GLN A 1 94 ? -14.391 -2.554 3.534 1.00 75.81 94 GLN A CA 1
ATOM 763 C C . GLN A 1 94 ? -13.845 -3.247 4.794 1.00 75.81 94 GLN A C 1
ATOM 765 O O . GLN A 1 94 ? -14.591 -3.592 5.708 1.00 75.81 94 GLN A O 1
ATOM 770 N N . LYS A 1 95 ? -12.519 -3.422 4.881 1.00 75.69 95 LYS A N 1
ATOM 771 C CA . LYS A 1 95 ? -11.866 -3.978 6.077 1.00 75.69 95 LYS A CA 1
ATOM 772 C C . LYS A 1 95 ? -11.944 -3.054 7.296 1.00 75.69 95 LYS A C 1
ATOM 774 O O . LYS A 1 95 ? -11.903 -3.558 8.416 1.00 75.69 95 LYS A O 1
ATOM 779 N N . LYS A 1 96 ? -11.979 -1.729 7.110 1.00 74.31 96 LYS A N 1
ATOM 780 C CA . LYS A 1 96 ? -12.181 -0.771 8.208 1.00 74.31 96 LYS A CA 1
ATOM 781 C C . LYS A 1 96 ? -13.626 -0.825 8.691 1.00 74.31 96 LYS A C 1
ATOM 783 O O . LYS A 1 96 ? -13.821 -1.033 9.883 1.00 74.31 96 LYS A O 1
ATOM 788 N N . ASP A 1 97 ? -14.581 -0.779 7.769 1.00 74.19 97 ASP A N 1
ATOM 789 C CA . ASP A 1 97 ? -16.013 -0.802 8.079 1.00 74.19 97 ASP A CA 1
ATOM 790 C C . ASP A 1 97 ? -16.372 -2.063 8.882 1.00 74.19 97 ASP A C 1
ATOM 792 O O . ASP A 1 97 ? -16.981 -1.988 9.945 1.00 74.19 97 ASP A O 1
ATOM 796 N N . GLN A 1 98 ? -15.880 -3.236 8.464 1.00 79.75 98 GLN A N 1
ATOM 797 C CA . GLN A 1 98 ? -16.086 -4.487 9.210 1.00 79.75 98 GLN A CA 1
ATOM 798 C C . GLN A 1 98 ? -15.498 -4.460 10.630 1.00 79.75 98 GLN A C 1
ATOM 800 O O . GLN A 1 98 ? -16.074 -5.039 11.553 1.00 79.75 98 GLN A O 1
ATOM 805 N N . LYS A 1 99 ? -14.337 -3.821 10.826 1.00 83.81 99 LYS A N 1
ATOM 806 C CA . LYS A 1 99 ? -13.718 -3.703 12.156 1.00 83.81 99 LYS A CA 1
ATOM 807 C C . LYS A 1 99 ? -14.508 -2.762 13.058 1.00 83.81 99 LYS A C 1
ATOM 809 O O . LYS A 1 99 ? -14.672 -3.074 14.235 1.00 83.81 99 LYS A O 1
ATOM 814 N N . GLU A 1 100 ? -14.986 -1.651 12.511 1.00 86.56 100 GLU A N 1
ATOM 815 C CA . GLU A 1 100 ? -15.800 -0.671 13.228 1.00 86.56 100 GLU A CA 1
ATOM 816 C C . GLU A 1 100 ? -17.139 -1.275 13.662 1.00 86.56 100 GLU A C 1
ATOM 818 O O . GLU A 1 100 ? -17.464 -1.242 14.847 1.00 86.56 100 GLU A O 1
ATOM 823 N N . VAL A 1 101 ? -17.836 -1.966 12.753 1.00 87.75 101 VAL A N 1
ATOM 824 C CA . VAL A 1 101 ? -19.074 -2.703 13.062 1.00 87.75 101 VAL A CA 1
ATOM 825 C C . VAL A 1 101 ? -18.851 -3.718 14.188 1.00 87.75 101 VAL A C 1
ATOM 827 O O . VAL A 1 101 ? -19.636 -3.794 15.133 1.00 87.75 101 VAL A O 1
ATOM 830 N N . LYS A 1 102 ? -17.747 -4.475 14.142 1.00 91.19 102 LYS A N 1
ATOM 831 C CA . LYS A 1 102 ? -17.422 -5.461 15.183 1.00 91.19 102 LYS A CA 1
ATOM 832 C C . LYS A 1 102 ? -17.144 -4.812 16.545 1.00 91.19 102 LYS A C 1
ATOM 834 O O . LYS A 1 102 ? -17.474 -5.399 17.576 1.00 91.19 102 LYS A O 1
ATOM 839 N N . TYR A 1 103 ? -16.526 -3.631 16.565 1.00 91.06 103 TYR A N 1
ATOM 840 C CA . TYR A 1 103 ? -16.272 -2.879 17.796 1.00 91.06 103 TYR A CA 1
ATOM 841 C C . TYR A 1 103 ? -17.571 -2.332 18.398 1.00 91.06 103 TYR A C 1
ATOM 843 O O . TYR A 1 103 ? -17.824 -2.563 19.581 1.00 91.06 103 TYR A O 1
ATOM 851 N N . LEU A 1 104 ? -18.409 -1.686 17.581 1.00 92.25 104 LEU A N 1
ATOM 852 C CA . LEU A 1 104 ? -19.696 -1.129 18.004 1.00 92.25 104 LEU A CA 1
ATOM 853 C C . LEU A 1 104 ? -20.611 -2.215 18.580 1.00 92.25 104 LEU A C 1
ATOM 855 O O . LEU A 1 104 ? -21.088 -2.077 19.702 1.00 92.25 104 LEU A O 1
ATOM 859 N N . SER A 1 105 ? -20.738 -3.355 17.894 1.00 91.62 105 SER A N 1
ATOM 860 C CA . SER A 1 105 ? -21.507 -4.506 18.391 1.00 91.62 105 SER A CA 1
ATOM 861 C C . SER A 1 105 ? -20.997 -5.018 19.748 1.00 91.62 105 SER A C 1
ATOM 863 O O . SER A 1 105 ? -21.781 -5.324 20.650 1.00 91.62 105 SER A O 1
ATOM 865 N N . LYS A 1 106 ? -19.672 -5.072 19.944 1.00 94.38 106 LYS A N 1
ATOM 866 C CA . LYS A 1 106 ? -19.082 -5.466 21.232 1.00 94.38 106 LYS A CA 1
ATOM 867 C C . LYS A 1 106 ? -19.400 -4.452 22.337 1.00 94.38 106 LYS A C 1
ATOM 869 O O . LYS A 1 106 ? -19.623 -4.850 23.482 1.00 94.38 106 LYS A O 1
ATOM 874 N N . GLN A 1 107 ? -19.414 -3.162 22.008 1.00 92.44 107 GLN A N 1
ATOM 875 C CA . GLN A 1 107 ? -19.744 -2.089 22.943 1.00 92.44 107 GLN A CA 1
ATOM 876 C C . GLN A 1 107 ? -21.224 -2.131 23.346 1.00 92.44 107 GLN A C 1
ATOM 878 O O . GLN A 1 107 ? -21.525 -2.049 24.535 1.00 92.44 107 GLN A O 1
ATOM 883 N N . GLU A 1 108 ? -22.132 -2.350 22.393 1.00 92.12 108 GLU A N 1
ATOM 884 C CA . GLU A 1 108 ? -23.562 -2.564 22.654 1.00 92.12 108 GLU A CA 1
ATOM 885 C C . GLU A 1 108 ? -23.795 -3.777 23.559 1.00 92.12 108 GLU A C 1
ATOM 887 O O . GLU A 1 108 ? -24.517 -3.683 24.551 1.00 92.12 108 GLU A O 1
ATOM 892 N N . HIS A 1 109 ? -23.124 -4.900 23.285 1.00 92.44 109 HIS A N 1
ATOM 893 C CA . HIS A 1 109 ? -23.217 -6.094 24.125 1.00 92.44 109 HIS A CA 1
ATOM 894 C C . HIS A 1 109 ? -22.767 -5.820 25.570 1.00 92.44 109 HIS A C 1
ATOM 896 O O . HIS A 1 109 ? -23.411 -6.261 26.523 1.00 92.44 109 HIS A O 1
ATOM 902 N N . PHE A 1 110 ? -21.687 -5.054 25.753 1.00 94.44 110 PHE A N 1
ATOM 903 C CA . PHE A 1 110 ? -21.225 -4.650 27.082 1.00 94.44 110 PHE A CA 1
ATOM 904 C C . PHE A 1 110 ? -22.233 -3.737 27.800 1.00 94.44 110 PHE A C 1
ATOM 906 O O . PHE A 1 110 ? -22.531 -3.963 28.973 1.00 94.44 110 PHE A O 1
ATOM 913 N N . GLN A 1 111 ? -22.803 -2.748 27.106 1.00 94.56 111 GLN A N 1
ATOM 914 C CA . GLN A 1 111 ? -23.828 -1.864 27.675 1.00 94.56 111 GLN A CA 1
ATOM 915 C C . GLN A 1 111 ? -25.084 -2.642 28.084 1.00 94.56 111 GLN A C 1
ATOM 917 O O . GLN A 1 111 ? -25.601 -2.445 29.185 1.00 94.56 111 GLN A O 1
ATOM 922 N N . ASN A 1 112 ? -25.528 -3.582 27.246 1.00 95.88 112 ASN A N 1
ATOM 923 C CA . ASN A 1 112 ? -26.659 -4.458 27.544 1.00 95.88 112 ASN A CA 1
ATOM 924 C C . ASN A 1 112 ? -26.403 -5.305 28.795 1.00 95.88 112 ASN A C 1
ATOM 926 O O . ASN A 1 112 ? -27.264 -5.376 29.669 1.00 95.88 112 ASN A O 1
ATOM 930 N N . TYR A 1 113 ? -25.206 -5.884 28.930 1.00 92.62 113 TYR A N 1
ATOM 931 C CA . TYR A 1 113 ? -24.823 -6.628 30.130 1.00 92.62 113 TYR A CA 1
ATOM 932 C C . TYR A 1 113 ? -24.898 -5.761 31.396 1.00 92.62 113 TYR A C 1
ATOM 934 O O . TYR A 1 113 ? -25.530 -6.150 32.377 1.00 92.62 113 TYR A O 1
ATOM 942 N N . VAL A 1 114 ? -24.298 -4.566 31.374 1.00 95.31 114 VAL A N 1
ATOM 943 C CA . VAL A 1 114 ? -24.310 -3.647 32.526 1.00 95.31 114 VAL A CA 1
ATOM 944 C C . VAL A 1 114 ? -25.737 -3.232 32.888 1.00 95.31 114 VAL A C 1
ATOM 946 O O . VAL A 1 114 ? -26.070 -3.159 34.072 1.00 95.31 114 VAL A O 1
ATOM 949 N N . LYS A 1 115 ? -26.590 -2.986 31.888 1.00 94.56 115 LYS A N 1
ATOM 950 C CA . LYS A 1 115 ? -28.002 -2.652 32.093 1.00 94.56 115 LYS A CA 1
ATOM 951 C C . LYS A 1 115 ? -28.749 -3.790 32.794 1.00 94.56 115 LYS A C 1
ATOM 953 O O . LYS A 1 115 ? -29.343 -3.555 33.840 1.00 94.56 115 LYS A O 1
ATOM 958 N N . ILE A 1 116 ? -28.611 -5.023 32.300 1.00 94.25 116 ILE A N 1
ATOM 959 C CA . ILE A 1 116 ? -29.221 -6.217 32.910 1.00 94.25 116 ILE A CA 1
ATOM 960 C C . ILE A 1 116 ? -28.769 -6.393 34.367 1.00 94.25 116 ILE A C 1
ATOM 962 O O . ILE A 1 116 ? -29.592 -6.677 35.234 1.00 94.25 116 ILE A O 1
ATOM 966 N N . GLN A 1 117 ? -27.480 -6.194 34.665 1.00 90.69 117 GLN A N 1
ATOM 967 C CA . GLN A 1 117 ? -26.960 -6.295 36.035 1.00 90.69 117 GLN A CA 1
ATOM 968 C C . GLN A 1 117 ? -27.571 -5.242 36.973 1.00 90.69 117 GLN A C 1
ATOM 970 O O . GLN A 1 117 ? -27.940 -5.561 38.104 1.00 90.69 117 GLN A O 1
ATOM 975 N N . LYS A 1 118 ? -27.725 -3.995 36.506 1.00 93.06 118 LYS A N 1
ATOM 976 C CA . LYS A 1 118 ? -28.383 -2.930 37.280 1.00 93.06 118 LYS A CA 1
ATOM 977 C C . LYS A 1 118 ? -29.858 -3.238 37.527 1.00 93.06 118 LYS A C 1
ATOM 979 O O . LYS A 1 118 ? -30.311 -3.099 38.661 1.00 93.06 118 LYS A O 1
ATOM 984 N N . ASP A 1 119 ? -30.571 -3.699 36.502 1.00 93.25 119 ASP A N 1
ATOM 985 C CA . ASP A 1 119 ? -31.990 -4.050 36.599 1.00 93.25 119 ASP A CA 1
ATOM 986 C C . ASP A 1 119 ? -32.202 -5.232 37.562 1.00 93.25 119 ASP A C 1
ATOM 988 O O . ASP A 1 119 ? -33.112 -5.209 38.391 1.00 93.25 119 ASP A O 1
ATOM 992 N N . LEU A 1 120 ? -31.326 -6.245 37.526 1.00 93.94 120 LEU A N 1
ATOM 993 C CA . LEU A 1 120 ? -31.328 -7.358 38.485 1.00 93.94 120 LEU A CA 1
ATOM 994 C C . LEU A 1 120 ? -31.132 -6.875 39.925 1.00 93.94 120 LEU A C 1
ATOM 996 O O . LEU A 1 120 ? -31.891 -7.271 40.813 1.00 93.94 120 LEU A O 1
ATOM 1000 N N . HIS A 1 121 ? -30.145 -6.007 40.156 1.00 90.88 121 HIS A N 1
ATOM 1001 C CA . HIS A 1 121 ? -29.869 -5.465 41.484 1.00 90.88 121 HIS A CA 1
ATOM 1002 C C . HIS A 1 121 ? -31.038 -4.617 42.011 1.00 90.88 121 HIS A C 1
ATOM 1004 O O . HIS A 1 121 ? -31.454 -4.764 43.161 1.00 90.88 121 HIS A O 1
ATOM 1010 N N . PHE A 1 122 ? -31.621 -3.776 41.154 1.00 92.69 122 PHE A N 1
ATOM 1011 C CA . PHE A 1 122 ? -32.791 -2.968 41.489 1.00 92.69 122 PHE A CA 1
ATOM 1012 C C . PHE A 1 122 ? -34.004 -3.838 41.851 1.00 92.69 122 PHE A C 1
ATOM 1014 O O . PHE A 1 122 ? -34.623 -3.638 42.897 1.00 92.69 122 PHE A O 1
ATOM 1021 N N . ASN A 1 123 ? -34.291 -4.867 41.049 1.00 92.06 123 ASN A N 1
ATOM 1022 C CA . ASN A 1 123 ? -35.390 -5.798 41.304 1.00 92.06 123 ASN A CA 1
ATOM 1023 C C . ASN A 1 123 ? -35.207 -6.598 42.606 1.00 92.06 123 ASN A C 1
ATOM 1025 O O . ASN A 1 123 ? -36.181 -6.825 43.326 1.00 92.06 123 ASN A O 1
ATOM 1029 N N . GLN A 1 124 ? -33.980 -7.010 42.949 1.00 91.00 124 GLN A N 1
ATOM 1030 C CA . GLN A 1 124 ? -33.703 -7.647 44.243 1.00 91.00 124 GLN A CA 1
ATOM 1031 C C . GLN A 1 124 ? -34.010 -6.711 45.414 1.00 91.00 124 GLN A C 1
ATOM 1033 O O . GLN A 1 124 ? -34.646 -7.134 46.380 1.00 91.00 124 GLN A O 1
ATOM 1038 N N . LYS A 1 125 ? -33.615 -5.438 45.313 1.00 91.50 125 LYS A N 1
ATOM 1039 C CA . LYS A 1 125 ? -33.877 -4.434 46.350 1.00 91.50 125 LYS A CA 1
ATOM 1040 C C . LYS A 1 125 ? -35.377 -4.192 46.547 1.00 91.50 125 LYS A C 1
ATOM 1042 O O . LYS A 1 125 ? -35.838 -4.167 47.685 1.00 91.50 125 LYS A O 1
ATOM 1047 N N . LEU A 1 126 ? -36.143 -4.095 45.456 1.00 91.00 126 LEU A N 1
ATOM 1048 C CA . LEU A 1 126 ? -37.606 -3.982 45.515 1.00 91.00 126 LEU A CA 1
ATOM 1049 C C . LEU A 1 126 ? -38.251 -5.191 46.202 1.00 91.00 126 LEU A C 1
ATOM 1051 O O . LEU A 1 126 ? -39.112 -5.021 47.062 1.00 91.00 126 LEU A O 1
ATOM 1055 N N . ARG A 1 127 ? -37.812 -6.413 45.871 1.00 89.69 127 ARG A N 1
ATOM 1056 C CA . ARG A 1 127 ? -38.316 -7.634 46.523 1.00 89.69 127 ARG A CA 1
ATOM 1057 C C . ARG A 1 127 ? -38.024 -7.648 48.022 1.00 89.69 127 ARG A C 1
ATOM 1059 O O . ARG A 1 127 ? -38.908 -7.988 48.796 1.00 89.69 127 ARG A O 1
ATOM 1066 N N . GLN A 1 128 ? -36.815 -7.266 48.435 1.00 90.12 128 GLN A N 1
ATOM 1067 C CA . GLN A 1 128 ? -36.453 -7.179 49.856 1.00 90.12 128 GLN A CA 1
ATOM 1068 C C . GLN A 1 128 ? -37.313 -6.153 50.598 1.00 90.12 128 GLN A C 1
ATOM 1070 O O . GLN A 1 128 ? -37.785 -6.432 51.696 1.00 90.12 128 GLN A O 1
ATOM 1075 N N . GLN A 1 129 ? -37.553 -4.992 49.983 1.00 88.94 129 GLN A N 1
ATOM 1076 C CA . GLN A 1 129 ? -38.413 -3.962 50.551 1.00 88.94 129 GLN A CA 1
ATOM 1077 C C . GLN A 1 129 ? -39.862 -4.452 50.694 1.00 88.94 129 GLN A C 1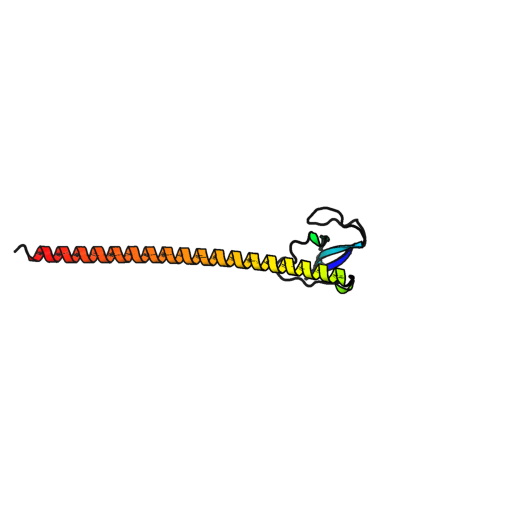
ATOM 1079 O O . GLN A 1 129 ? -40.446 -4.297 51.760 1.00 88.94 129 GLN A O 1
ATOM 1084 N N . ALA A 1 130 ? -40.418 -5.112 49.674 1.00 88.81 130 ALA A N 1
ATOM 1085 C CA . ALA A 1 130 ? -41.756 -5.703 49.747 1.00 88.81 130 ALA A CA 1
ATOM 1086 C C . ALA A 1 130 ? -41.862 -6.780 50.844 1.00 88.81 130 ALA A C 1
ATOM 1088 O O . ALA A 1 130 ? -42.813 -6.766 51.618 1.00 88.81 130 ALA A O 1
ATOM 1089 N N . MET A 1 131 ? -40.860 -7.664 50.963 1.00 87.38 131 MET A N 1
ATOM 1090 C CA . MET A 1 131 ? -40.802 -8.660 52.043 1.00 87.38 131 MET A CA 1
ATOM 1091 C C . MET A 1 131 ? -40.710 -8.018 53.433 1.00 87.38 131 MET A C 1
ATOM 1093 O O . MET A 1 131 ? -41.243 -8.570 54.392 1.00 87.38 131 MET A O 1
ATOM 1097 N N . PHE A 1 132 ? -40.018 -6.882 53.560 1.00 87.69 132 PHE A N 1
ATOM 1098 C CA . PHE A 1 132 ? -39.937 -6.140 54.816 1.00 87.69 132 PHE A CA 1
ATOM 1099 C C . PHE A 1 132 ? -41.304 -5.577 55.220 1.00 87.69 132 PHE A C 1
ATOM 1101 O O . PHE A 1 132 ? -41.727 -5.800 56.349 1.00 87.69 132 PHE A O 1
ATOM 1108 N N . PHE A 1 133 ? -42.016 -4.929 54.292 1.00 83.38 133 PHE A N 1
ATOM 1109 C CA . PHE A 1 133 ? -43.362 -4.405 54.551 1.00 83.38 133 PHE A CA 1
ATOM 1110 C C . PHE A 1 133 ? -44.357 -5.515 54.922 1.00 83.38 133 PHE A C 1
ATOM 1112 O O . PHE A 1 133 ? -45.032 -5.403 55.937 1.00 83.38 133 PHE A O 1
ATOM 1119 N N . GLN A 1 134 ? -44.360 -6.637 54.195 1.00 82.00 134 GLN A N 1
ATOM 1120 C CA . GLN A 1 134 ? -45.233 -7.781 54.501 1.00 82.00 134 GLN A CA 1
ATOM 1121 C C . GLN A 1 134 ? -45.031 -8.354 55.911 1.00 82.00 134 GLN A C 1
ATOM 1123 O O . GLN A 1 134 ? -45.984 -8.807 56.537 1.00 82.00 134 GLN A O 1
ATOM 1128 N N . LYS A 1 135 ? -43.789 -8.363 56.411 1.00 77.38 135 LYS A N 1
ATOM 1129 C CA . LYS A 1 135 ? -43.492 -8.822 57.774 1.00 77.38 135 LYS A CA 1
ATOM 1130 C C . LYS A 1 135 ? -43.977 -7.850 58.846 1.00 77.38 135 LYS A C 1
ATOM 1132 O O . LYS A 1 135 ? -44.248 -8.307 59.949 1.00 77.38 135 LYS A O 1
ATOM 1137 N N . MET A 1 136 ? -44.056 -6.553 58.543 1.00 71.06 136 MET A N 1
ATOM 1138 C CA . MET A 1 136 ? -44.583 -5.562 59.484 1.00 71.06 136 MET A CA 1
ATOM 1139 C C . MET A 1 136 ? -46.106 -5.658 59.613 1.00 71.06 136 MET A C 1
ATOM 1141 O O . MET A 1 136 ? -46.607 -5.640 60.731 1.00 71.06 136 MET A O 1
ATOM 1145 N N . ASP A 1 137 ? -46.825 -5.891 58.512 1.00 71.38 137 ASP A N 1
ATOM 1146 C CA . ASP A 1 137 ? -48.286 -6.071 58.553 1.00 71.38 137 ASP A CA 1
ATOM 1147 C C . ASP A 1 137 ? -48.704 -7.303 59.388 1.00 71.38 137 ASP A C 1
ATOM 1149 O O . ASP A 1 137 ? -49.735 -7.292 60.050 1.00 71.38 137 ASP A O 1
ATOM 1153 N N . GLN A 1 138 ? -47.884 -8.362 59.419 1.00 61.66 138 GLN A N 1
ATOM 1154 C CA . GLN A 1 138 ? -48.159 -9.583 60.196 1.00 61.66 138 GLN A CA 1
ATOM 1155 C C . GLN A 1 138 ? -47.959 -9.429 61.713 1.00 61.66 138 GLN A C 1
ATOM 1157 O O . GLN A 1 138 ? -48.490 -10.228 62.482 1.00 61.66 138 GLN A O 1
ATOM 1162 N N . THR A 1 139 ? -47.177 -8.444 62.160 1.00 58.78 139 THR A N 1
ATOM 1163 C CA . THR A 1 139 ? -46.936 -8.201 63.592 1.00 58.78 139 THR A CA 1
ATOM 1164 C C . THR A 1 139 ? -48.036 -7.375 64.259 1.00 58.78 139 THR A C 1
ATOM 1166 O O . THR A 1 139 ? -48.166 -7.432 65.479 1.00 58.78 139 THR A O 1
ATOM 1169 N N . ASP A 1 140 ? -48.865 -6.683 63.474 1.00 55.56 140 ASP A N 1
ATOM 1170 C CA . ASP A 1 140 ? -49.971 -5.853 63.966 1.00 55.56 140 ASP A CA 1
ATOM 1171 C C . ASP A 1 140 ? -51.288 -6.637 64.182 1.00 55.56 140 ASP A C 1
ATOM 1173 O O . ASP A 1 140 ? -52.229 -6.086 64.746 1.00 55.56 140 ASP A O 1
ATOM 1177 N N . GLU A 1 141 ? -51.361 -7.922 63.804 1.00 53.47 141 GLU A N 1
ATOM 1178 C CA . GLU A 1 141 ? -52.524 -8.817 64.019 1.00 53.47 141 GLU A CA 1
ATOM 1179 C C . GLU A 1 141 ? -52.354 -9.804 65.203 1.00 53.47 141 GLU A C 1
ATOM 1181 O O . GLU A 1 141 ? -53.198 -10.675 65.407 1.00 53.47 141 GLU A O 1
ATOM 1186 N N . GLN A 1 142 ? -51.268 -9.711 65.987 1.00 47.72 142 GLN A N 1
ATOM 1187 C CA . GLN A 1 142 ? -50.971 -10.628 67.110 1.00 47.72 142 GLN A CA 1
ATOM 1188 C C . GLN A 1 142 ? -51.195 -10.039 68.523 1.00 47.72 142 GLN A C 1
ATOM 1190 O O . GLN A 1 142 ? -50.600 -10.527 69.487 1.00 47.72 142 GLN A O 1
ATOM 1195 N N . TRP A 1 143 ? -52.059 -9.032 68.674 1.00 53.59 143 TRP A N 1
ATOM 1196 C CA . TRP A 1 143 ? -52.593 -8.584 69.974 1.00 53.59 143 TRP A CA 1
ATOM 1197 C C . TRP A 1 143 ? -54.057 -9.003 70.145 1.00 53.59 143 TRP A C 1
ATOM 1199 O O . TRP A 1 143 ? -54.487 -9.116 71.316 1.00 53.59 143 TRP A O 1
#

Foldseek 3Di:
DAKAKEKDFACAQPAAAPQPRHTDHGRAIKIWIWDDDPPPPDDIDIHIHHLVSDQDQADPVRDHHYYPPLVNDDPVVSVSSVVSHVVNVVVVVVVVVVVVVVVVVVVVVVVVVVVVVVVVVVVVVVVVVVVVVVVVVVVVPPD

InterPro domains:
  IPR001510 Zinc finger, PARP-type [PF00645] (9-84)
  IPR001510 Zinc finger, PARP-type [PS50064] (5-89)
  IPR001510 Zinc finger, PARP-type [SM01336] (8-86)
  IPR036957 Zinc finger, PARP-type superfamily [G3DSA:3.30.1740.10] (2-112)